Protein AF-A0A6L3F9W7-F1 (afdb_monomer_lite)

Sequence (104 aa):
MNHQDHVNLIKGRIGKPGGIWADFGSETGAFTFALAELIGPTGQIISVDKDTDKGNRWVPHPISFQTWQTIARDAGCANTTLLASRPSRFLGKIYAAMSLSQKQ

Radius of gyration: 13.48 Å; chains: 1; bounding box: 34×26×36 Å

Secondary structure (DSSP, 8-state):
--HHHHHHHHGGG--SS-EEEEEES-TT-HHHHHHHHHHGGGEEEEEEEES-S---SSSSS---HHHHHHHHHHTTEEEEEEEEEEE-SSSSEEEEEEEEE---

pLDDT: mean 92.43, std 6.67, range [51.44, 97.94]

Foldseek 3Di:
DDLVVLLVVCLVVCPAAADEEEDELCQLNSNVLSNLVRNEQRHKYKYKFAQDCPDDPVGHGTHHLVRVQVSCVVSQWADKAWPDWAQDPHGGIITIIMTGRYDD

Structure (mmCIF, N/CA/C/O backbone):
data_AF-A0A6L3F9W7-F1
#
_entry.id   AF-A0A6L3F9W7-F1
#
loop_
_atom_site.group_PDB
_atom_site.id
_atom_site.type_symbol
_atom_site.label_atom_id
_atom_site.label_alt_id
_atom_site.label_comp_id
_atom_site.label_asym_id
_atom_site.label_entity_id
_atom_site.label_seq_id
_atom_site.pdbx_PDB_ins_code
_atom_site.Cartn_x
_atom_site.Cartn_y
_atom_site.Cartn_z
_atom_site.occupancy
_atom_site.B_iso_or_equiv
_atom_site.auth_seq_id
_atom_site.auth_comp_id
_atom_site.auth_asym_id
_atom_site.auth_atom_id
_atom_site.pdbx_PDB_model_num
ATOM 1 N N . MET A 1 1 ? -14.513 4.625 -12.215 1.00 79.94 1 MET A N 1
ATOM 2 C CA . MET A 1 1 ? -14.783 4.191 -10.833 1.00 79.94 1 MET A CA 1
ATOM 3 C C . MET A 1 1 ? -14.280 5.290 -9.916 1.00 79.94 1 MET A C 1
ATOM 5 O O . MET A 1 1 ? -13.213 5.828 -10.195 1.00 79.94 1 MET A O 1
ATOM 9 N N . ASN A 1 2 ? -15.071 5.708 -8.935 1.00 94.50 2 ASN A N 1
ATOM 10 C CA . ASN A 1 2 ? -14.681 6.738 -7.971 1.00 94.50 2 ASN A CA 1
ATOM 11 C C . ASN A 1 2 ? -14.251 6.098 -6.637 1.00 94.50 2 ASN A C 1
ATOM 13 O O . ASN A 1 2 ? -14.333 4.886 -6.455 1.00 94.50 2 ASN A O 1
ATOM 17 N N . HIS A 1 3 ? -13.796 6.921 -5.694 1.00 94.69 3 HIS A N 1
ATOM 18 C CA . HIS A 1 3 ? -13.381 6.461 -4.365 1.00 94.69 3 HIS A CA 1
ATOM 19 C C . HIS A 1 3 ? -14.476 5.676 -3.620 1.00 94.69 3 HIS A C 1
ATOM 21 O O . HIS A 1 3 ? -14.215 4.615 -3.053 1.00 94.69 3 HIS A O 1
ATOM 27 N N . GLN A 1 4 ? -15.723 6.149 -3.679 1.00 96.25 4 GLN A N 1
ATOM 28 C CA . GLN A 1 4 ? -16.851 5.516 -2.996 1.00 96.25 4 GLN A CA 1
ATOM 29 C C . GLN A 1 4 ? -17.152 4.114 -3.539 1.00 96.25 4 GLN A C 1
ATOM 31 O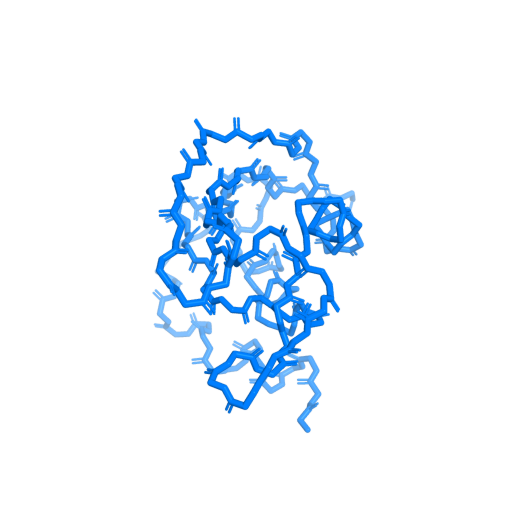 O . GLN A 1 4 ? -17.549 3.230 -2.774 1.00 96.25 4 GLN A O 1
ATOM 36 N N . ASP A 1 5 ? -16.938 3.892 -4.836 1.00 96.56 5 ASP A N 1
ATOM 37 C CA . ASP A 1 5 ? -17.049 2.571 -5.449 1.00 96.56 5 ASP A CA 1
ATOM 38 C C . ASP A 1 5 ? -16.018 1.602 -4.844 1.00 96.56 5 ASP A C 1
ATOM 40 O O . ASP A 1 5 ? -16.388 0.503 -4.430 1.00 96.56 5 ASP A O 1
ATOM 44 N N . HIS A 1 6 ? -14.749 2.016 -4.706 1.00 95.31 6 HIS A N 1
ATOM 45 C CA . HIS A 1 6 ? -13.700 1.183 -4.097 1.00 95.31 6 HIS A CA 1
ATOM 46 C C . HIS A 1 6 ? -14.027 0.829 -2.643 1.00 95.31 6 HIS A C 1
ATOM 48 O O . HIS A 1 6 ? -13.949 -0.340 -2.259 1.00 95.31 6 HIS A O 1
ATOM 54 N N . VAL A 1 7 ? -14.476 1.811 -1.854 1.00 95.81 7 VAL A N 1
ATOM 55 C CA . VAL A 1 7 ? -14.945 1.599 -0.475 1.00 95.81 7 VAL A CA 1
ATOM 56 C C . VAL A 1 7 ? -16.080 0.573 -0.441 1.00 95.81 7 VAL A C 1
ATOM 58 O O . VAL A 1 7 ? -16.050 -0.374 0.348 1.00 95.81 7 VAL A O 1
ATOM 61 N N . ASN A 1 8 ? -17.072 0.714 -1.321 1.00 96.44 8 ASN A N 1
ATOM 62 C CA . ASN A 1 8 ? -18.223 -0.185 -1.370 1.00 96.44 8 ASN A CA 1
ATOM 63 C C . ASN A 1 8 ? -17.849 -1.628 -1.725 1.00 96.44 8 ASN A C 1
ATOM 65 O O . ASN A 1 8 ? -18.483 -2.548 -1.205 1.00 96.44 8 ASN A O 1
ATOM 69 N N . LEU A 1 9 ? -16.823 -1.827 -2.554 1.00 95.56 9 LEU A N 1
ATOM 70 C CA . LEU A 1 9 ? -16.347 -3.158 -2.932 1.00 95.56 9 LEU A CA 1
ATOM 71 C C . LEU A 1 9 ? -15.712 -3.917 -1.759 1.00 95.56 9 LEU A C 1
ATOM 73 O O . LEU A 1 9 ? -15.884 -5.134 -1.667 1.00 95.56 9 LEU A O 1
ATOM 77 N N . ILE A 1 10 ? -15.009 -3.228 -0.851 1.00 94.62 10 ILE A N 1
ATOM 78 C CA . ILE A 1 10 ? -14.219 -3.894 0.203 1.00 94.62 10 ILE A CA 1
ATOM 79 C C . ILE A 1 10 ? -14.803 -3.767 1.615 1.00 94.62 10 ILE A C 1
ATOM 81 O O . ILE A 1 10 ? -14.485 -4.599 2.467 1.00 94.62 10 ILE A O 1
ATOM 85 N N . LYS A 1 11 ? -15.706 -2.809 1.880 1.00 94.31 11 LYS A N 1
ATOM 86 C CA . LYS A 1 11 ? -16.254 -2.565 3.233 1.00 94.31 11 LYS A CA 1
ATOM 87 C C . LYS A 1 11 ? -16.854 -3.804 3.897 1.00 94.31 11 LYS A C 1
ATOM 89 O O . LYS A 1 11 ? -16.676 -4.002 5.090 1.00 94.31 11 LYS A O 1
ATOM 94 N N . GLY A 1 12 ? -17.515 -4.675 3.128 1.00 92.88 12 GLY A N 1
ATOM 95 C CA . GLY A 1 12 ? -18.138 -5.897 3.652 1.00 92.88 12 GLY A CA 1
ATOM 96 C C . GLY A 1 12 ? -17.145 -6.991 4.059 1.00 92.88 12 GLY A C 1
ATOM 97 O O . GLY A 1 12 ? -17.544 -7.981 4.665 1.00 92.88 12 GLY A O 1
ATOM 98 N N . ARG A 1 13 ? -15.860 -6.847 3.711 1.00 89.88 13 ARG A N 1
ATOM 99 C CA . ARG A 1 13 ? -14.789 -7.796 4.057 1.00 89.88 13 ARG A CA 1
ATOM 100 C C . ARG A 1 13 ? -13.961 -7.341 5.258 1.00 89.88 13 ARG A C 1
ATOM 102 O O . ARG A 1 13 ? -13.260 -8.158 5.850 1.00 89.88 13 ARG A O 1
ATOM 109 N N . ILE A 1 14 ? -14.063 -6.070 5.640 1.00 90.00 14 ILE A N 1
ATOM 110 C CA . ILE A 1 14 ? -13.364 -5.505 6.794 1.00 90.00 14 ILE A CA 1
ATOM 111 C C . ILE A 1 14 ? -14.265 -5.686 8.017 1.00 90.00 14 ILE A C 1
ATOM 113 O O . ILE A 1 14 ? -15.169 -4.899 8.269 1.00 90.00 14 ILE A O 1
ATOM 117 N N . GLY A 1 15 ? -14.045 -6.774 8.762 1.00 84.19 15 GLY A N 1
ATOM 118 C CA . GLY A 1 15 ? -14.905 -7.139 9.896 1.00 84.19 15 GLY A CA 1
ATOM 119 C C . GLY A 1 15 ? -14.832 -6.173 11.085 1.00 84.19 15 GLY A C 1
ATOM 120 O O . GLY A 1 15 ? -15.805 -6.032 11.819 1.00 84.19 15 GLY A O 1
ATOM 121 N N . LYS A 1 16 ? -13.688 -5.508 11.287 1.00 87.69 16 LYS A N 1
ATOM 122 C CA . LYS A 1 16 ? -13.495 -4.448 12.288 1.00 87.69 16 LYS A CA 1
ATOM 123 C C . LYS A 1 16 ? -12.354 -3.511 11.868 1.00 87.69 16 LYS A C 1
ATOM 125 O O . LYS A 1 16 ? -11.457 -3.981 11.163 1.00 87.69 16 LYS A O 1
ATOM 130 N N . PRO A 1 17 ? -12.341 -2.243 12.324 1.00 89.88 17 PRO A N 1
ATOM 131 C CA . PRO A 1 17 ? -11.194 -1.358 12.146 1.00 89.88 17 PRO A CA 1
ATOM 132 C C . PRO A 1 17 ? -9.897 -1.961 12.710 1.00 89.88 17 PRO A C 1
ATOM 134 O O . PRO A 1 17 ? -9.909 -2.718 13.686 1.00 89.88 17 PRO A O 1
ATOM 137 N N . GLY A 1 18 ? -8.779 -1.594 12.098 1.00 93.06 18 GLY A N 1
ATOM 138 C CA . GLY A 1 18 ? -7.430 -2.043 12.404 1.00 93.06 18 GLY A CA 1
ATOM 139 C C . GLY A 1 18 ? -6.984 -3.238 11.561 1.00 93.06 18 GLY A C 1
ATOM 140 O O . GLY A 1 18 ? -7.500 -3.512 10.475 1.00 93.06 18 GLY A O 1
ATOM 141 N N . GLY A 1 19 ? -6.005 -3.969 12.093 1.00 94.00 19 GLY A N 1
ATOM 142 C CA . GLY A 1 19 ? -5.436 -5.153 11.450 1.00 94.00 19 GLY A CA 1
ATOM 143 C C . GLY A 1 19 ? -4.316 -4.834 10.461 1.00 94.00 19 GLY A C 1
ATOM 144 O O . GLY A 1 19 ? -3.928 -3.682 10.280 1.00 94.00 19 GLY A O 1
ATOM 145 N N . ILE A 1 20 ? -3.780 -5.888 9.849 1.00 95.56 20 ILE A N 1
ATOM 146 C CA . ILE A 1 20 ? -2.703 -5.813 8.860 1.00 95.56 20 ILE A CA 1
ATOM 147 C C . ILE A 1 20 ? -3.285 -6.248 7.521 1.00 95.56 20 ILE A C 1
ATOM 149 O O . ILE A 1 20 ? -3.790 -7.365 7.398 1.00 95.56 20 ILE A O 1
ATOM 153 N N . TRP A 1 21 ? -3.207 -5.364 6.536 1.00 95.81 21 TRP A N 1
ATOM 154 C CA . TRP A 1 21 ? -3.765 -5.561 5.204 1.00 95.81 21 TRP A CA 1
ATOM 155 C C . TRP A 1 21 ? -2.658 -5.483 4.170 1.00 95.81 21 TRP A C 1
ATOM 157 O O . TRP A 1 21 ? -1.734 -4.693 4.323 1.00 95.81 21 TRP A O 1
ATOM 167 N N . ALA A 1 22 ? -2.743 -6.300 3.126 1.00 94.81 22 ALA A N 1
ATOM 168 C CA . ALA A 1 22 ? -1.824 -6.230 2.002 1.00 94.81 22 ALA A CA 1
ATOM 169 C C . ALA A 1 22 ? -2.524 -5.609 0.794 1.00 94.81 22 ALA A C 1
ATOM 171 O O . ALA A 1 22 ? -3.664 -5.966 0.494 1.00 94.81 22 ALA A O 1
ATOM 172 N N . ASP A 1 23 ? -1.819 -4.716 0.109 1.00 92.62 23 ASP A N 1
ATOM 173 C CA . ASP A 1 23 ? -2.219 -4.134 -1.163 1.00 92.62 23 ASP A CA 1
ATOM 174 C C . ASP A 1 23 ? -1.185 -4.523 -2.230 1.00 92.62 23 ASP A C 1
ATOM 176 O O . ASP A 1 23 ? 0.011 -4.237 -2.109 1.00 92.62 23 ASP A O 1
ATOM 180 N N . PHE A 1 24 ? -1.640 -5.274 -3.231 1.00 90.31 24 PHE A N 1
ATOM 181 C CA . PHE A 1 24 ? -0.798 -5.839 -4.284 1.00 90.31 24 PHE A CA 1
ATOM 182 C C . PHE A 1 24 ? -1.067 -5.097 -5.585 1.00 90.31 24 PHE A C 1
ATOM 184 O O . PHE A 1 24 ? -2.198 -5.121 -6.065 1.00 90.31 24 PHE A O 1
ATOM 191 N N . GLY A 1 25 ? -0.032 -4.508 -6.188 1.00 83.44 25 GLY A N 1
ATOM 192 C CA . GLY A 1 25 ? -0.231 -3.686 -7.382 1.00 83.44 25 GLY A CA 1
ATOM 193 C C . GLY A 1 25 ? -0.980 -2.402 -7.038 1.00 83.44 25 GLY A C 1
ATOM 194 O O . GLY A 1 25 ? -2.027 -2.128 -7.615 1.00 83.44 25 GLY A O 1
ATOM 195 N N . SER A 1 26 ? -0.476 -1.648 -6.058 1.00 81.38 26 SER A N 1
ATOM 196 C CA . SER A 1 26 ? -1.171 -0.468 -5.527 1.00 81.38 26 SER A CA 1
ATOM 197 C C . SER A 1 26 ? -1.362 0.627 -6.580 1.00 81.38 26 SER A C 1
ATOM 199 O O . SER A 1 26 ? -2.253 1.455 -6.417 1.00 81.38 26 SER A O 1
ATOM 201 N N . GLU A 1 27 ? -0.566 0.633 -7.657 1.00 88.88 27 GLU A N 1
ATOM 202 C CA . GLU A 1 27 ? -0.646 1.584 -8.775 1.00 88.88 27 GLU A CA 1
ATOM 203 C C . GLU A 1 27 ? -0.835 3.038 -8.300 1.00 88.88 27 GLU A C 1
ATOM 205 O O . GLU A 1 27 ? 0.055 3.608 -7.681 1.00 88.88 27 GLU A O 1
ATOM 210 N N . THR A 1 28 ? -1.989 3.656 -8.570 1.00 88.62 28 THR A N 1
ATOM 211 C CA . THR A 1 28 ? -2.321 5.039 -8.176 1.00 88.62 28 THR A CA 1
ATOM 212 C C . THR A 1 28 ? -2.965 5.152 -6.789 1.00 88.62 28 THR A C 1
ATOM 214 O O . THR A 1 28 ? -3.359 6.239 -6.374 1.00 88.62 28 THR A O 1
ATOM 217 N N . GLY A 1 29 ? -3.080 4.043 -6.060 1.00 90.56 29 GLY A N 1
ATOM 218 C CA . GLY A 1 29 ? -3.534 3.978 -4.674 1.00 90.56 29 GLY A CA 1
ATOM 219 C C . GLY A 1 29 ? -5.032 3.748 -4.480 1.00 90.56 29 GLY A C 1
ATOM 220 O O . GLY A 1 29 ? -5.503 3.824 -3.352 1.00 90.56 29 GLY A O 1
ATOM 221 N N . ALA A 1 30 ? -5.803 3.464 -5.534 1.00 92.81 30 ALA A N 1
ATOM 222 C CA . ALA A 1 30 ? -7.271 3.367 -5.496 1.00 92.81 30 ALA A CA 1
ATOM 223 C C . ALA A 1 30 ? -7.836 2.582 -4.291 1.00 92.81 30 ALA A C 1
ATOM 225 O O . ALA A 1 30 ? -8.694 3.088 -3.563 1.00 92.81 30 ALA A O 1
ATOM 226 N N . PHE A 1 31 ? -7.332 1.366 -4.057 1.00 94.38 31 PHE A N 1
ATOM 227 C CA . PHE A 1 31 ? -7.722 0.551 -2.904 1.00 94.38 31 PHE A CA 1
ATOM 228 C C . PHE A 1 31 ? -6.919 0.868 -1.643 1.00 94.38 31 PHE A C 1
ATOM 230 O O . PHE A 1 31 ? -7.428 0.640 -0.548 1.00 94.38 31 PHE A O 1
ATOM 237 N N . THR A 1 32 ? -5.734 1.468 -1.762 1.00 95.38 32 THR A N 1
ATOM 238 C CA . THR A 1 32 ? -4.984 2.009 -0.623 1.00 95.38 32 THR A CA 1
ATOM 239 C C . THR A 1 32 ? -5.795 3.078 0.118 1.00 95.38 32 THR A C 1
ATOM 241 O O . THR A 1 32 ? -5.936 2.995 1.337 1.00 95.38 32 THR A O 1
ATOM 244 N N . PHE A 1 33 ? -6.390 4.038 -0.602 1.00 95.50 33 PHE A N 1
ATOM 245 C CA . PHE A 1 33 ? -7.237 5.087 -0.014 1.00 95.50 33 PHE A CA 1
ATOM 246 C C . PHE A 1 33 ? -8.474 4.498 0.670 1.00 95.50 33 PHE A C 1
ATOM 248 O O . PHE A 1 33 ? -8.800 4.858 1.802 1.00 95.50 33 PHE A O 1
ATOM 255 N N . ALA A 1 34 ? -9.156 3.561 0.004 1.00 95.38 34 ALA A N 1
ATOM 256 C CA . ALA A 1 34 ? -10.329 2.898 0.566 1.00 95.38 34 ALA A CA 1
ATOM 257 C C . ALA A 1 34 ? -9.980 2.076 1.820 1.00 95.38 34 ALA A C 1
ATOM 259 O O . ALA A 1 34 ? -10.717 2.111 2.806 1.00 95.38 34 ALA A O 1
ATOM 260 N N . LEU A 1 35 ? -8.847 1.364 1.805 1.00 95.12 35 LEU A N 1
ATOM 261 C CA . LEU A 1 35 ? -8.350 0.623 2.963 1.00 95.12 35 LEU A CA 1
ATOM 262 C C . LEU A 1 35 ? -8.058 1.567 4.126 1.00 95.12 35 LEU A C 1
ATOM 264 O O . LEU A 1 35 ? -8.601 1.347 5.204 1.00 95.12 35 LEU A O 1
ATOM 268 N N . ALA A 1 36 ? -7.270 2.623 3.912 1.00 94.75 36 ALA A N 1
ATOM 269 C CA . ALA A 1 36 ? -6.922 3.589 4.956 1.00 94.75 36 ALA A CA 1
ATOM 270 C C . ALA A 1 36 ? -8.170 4.211 5.613 1.00 94.75 36 ALA A C 1
ATOM 272 O O . ALA A 1 36 ? -8.245 4.320 6.841 1.00 94.75 36 ALA A O 1
ATOM 273 N N . GLU A 1 37 ? -9.200 4.533 4.819 1.00 93.81 37 GLU A N 1
ATOM 274 C CA . GLU A 1 37 ? -10.469 5.048 5.341 1.00 93.81 37 GLU A CA 1
ATOM 275 C C . GLU A 1 37 ? -11.172 4.055 6.277 1.00 93.81 37 GLU A C 1
ATOM 277 O O . GLU A 1 37 ? -11.656 4.457 7.343 1.00 93.81 37 GLU A O 1
ATOM 282 N N . LEU A 1 38 ? -11.234 2.783 5.871 1.00 94.88 38 LEU A N 1
ATOM 283 C CA . LEU A 1 38 ? -12.030 1.744 6.525 1.00 94.88 38 LEU A CA 1
ATOM 284 C C . LEU A 1 38 ? -11.327 1.103 7.727 1.00 94.88 38 LEU A C 1
ATOM 286 O O . LEU A 1 38 ? -11.989 0.729 8.697 1.00 94.88 38 LEU A O 1
ATOM 290 N N . ILE A 1 39 ? -10.000 0.967 7.684 1.00 94.81 39 ILE A N 1
ATOM 291 C CA . ILE A 1 39 ? -9.231 0.319 8.757 1.00 94.81 39 ILE A CA 1
ATOM 292 C C . ILE A 1 39 ? -8.889 1.294 9.891 1.00 94.81 39 ILE A C 1
ATOM 294 O O . ILE A 1 39 ? -8.595 0.854 10.998 1.00 94.81 39 ILE A O 1
ATOM 298 N N . GLY A 1 40 ? -8.966 2.609 9.671 1.00 89.38 40 GLY A N 1
ATOM 299 C CA . GLY A 1 40 ? -8.746 3.603 10.725 1.00 89.38 40 GLY A CA 1
ATOM 300 C C . GLY A 1 40 ? -7.305 3.639 11.273 1.00 89.38 40 GLY A C 1
ATOM 301 O O . GLY A 1 40 ? -6.410 3.004 10.713 1.00 89.38 40 GLY A O 1
ATOM 302 N N . PRO A 1 41 ? -7.050 4.389 12.364 1.00 89.38 41 PRO A N 1
ATOM 303 C CA . PRO A 1 41 ? -5.700 4.783 12.798 1.00 89.38 41 PRO A CA 1
ATOM 304 C C . PRO A 1 41 ? -4.867 3.664 13.448 1.00 89.38 41 PRO A C 1
ATOM 306 O O . PRO A 1 41 ? -3.719 3.871 13.829 1.00 89.38 41 PRO A O 1
ATOM 309 N N . THR A 1 42 ? -5.453 2.484 13.644 1.00 88.25 42 THR A N 1
ATOM 310 C CA . THR A 1 42 ? -4.769 1.310 14.210 1.00 88.25 42 THR A CA 1
ATOM 311 C C . THR A 1 42 ? -4.424 0.269 13.145 1.00 88.25 42 THR A C 1
ATOM 313 O O . THR A 1 42 ? -3.898 -0.796 13.472 1.00 88.25 42 THR A O 1
ATOM 316 N N . GLY A 1 43 ? -4.746 0.546 11.878 1.00 94.88 43 GLY A N 1
ATOM 317 C CA . GLY A 1 43 ? -4.477 -0.349 10.761 1.00 94.88 43 GLY A CA 1
ATOM 318 C C . GLY A 1 43 ? -3.066 -0.205 10.201 1.00 94.88 43 GLY A C 1
ATOM 319 O O . GLY A 1 43 ? -2.425 0.837 10.319 1.00 94.88 43 GLY A O 1
ATOM 320 N N . GLN A 1 44 ? -2.589 -1.263 9.558 1.00 96.56 44 GLN A N 1
ATOM 321 C CA . GLN A 1 44 ? -1.331 -1.281 8.818 1.00 96.56 44 GLN A CA 1
ATOM 322 C C . GLN A 1 44 ? -1.604 -1.730 7.388 1.00 96.56 44 GLN A C 1
ATOM 324 O O . GLN A 1 44 ? -2.366 -2.677 7.175 1.00 96.56 44 GLN A O 1
ATOM 329 N N . ILE A 1 45 ? -0.955 -1.079 6.428 1.00 97.06 45 ILE A N 1
ATOM 330 C CA . ILE A 1 45 ? -1.012 -1.452 5.016 1.00 97.06 45 ILE A CA 1
ATOM 331 C C . ILE A 1 45 ? 0.382 -1.890 4.578 1.00 97.06 45 ILE A C 1
ATOM 333 O O . ILE A 1 45 ? 1.351 -1.149 4.733 1.00 97.06 45 ILE A O 1
ATOM 337 N N . ILE A 1 46 ? 0.475 -3.103 4.041 1.00 97.38 46 ILE A N 1
ATOM 338 C CA . ILE A 1 46 ? 1.671 -3.664 3.427 1.00 97.38 46 ILE A CA 1
ATOM 339 C C . ILE A 1 46 ? 1.513 -3.566 1.913 1.00 97.38 46 ILE A C 1
ATOM 341 O O . ILE A 1 46 ? 0.694 -4.274 1.336 1.00 97.38 46 ILE A O 1
ATOM 345 N N . SER A 1 47 ? 2.319 -2.734 1.265 1.00 96.94 47 SER A N 1
ATOM 346 C CA . SER A 1 47 ? 2.427 -2.723 -0.193 1.00 96.94 47 SER A CA 1
ATOM 347 C C . SER A 1 47 ? 3.481 -3.721 -0.647 1.00 96.94 47 SER A C 1
ATOM 349 O O . SER A 1 47 ? 4.580 -3.774 -0.080 1.00 96.94 47 SER A O 1
ATOM 351 N N . VAL A 1 48 ? 3.147 -4.507 -1.669 1.00 95.19 48 VAL A N 1
ATOM 352 C CA . VAL A 1 48 ? 4.084 -5.408 -2.348 1.00 95.19 48 VAL A CA 1
ATOM 353 C C . VAL A 1 48 ? 4.047 -5.125 -3.845 1.00 95.19 48 VAL A C 1
ATOM 355 O O . VAL A 1 48 ? 3.072 -5.464 -4.517 1.00 95.19 48 VAL A O 1
ATOM 358 N N . ASP A 1 49 ? 5.126 -4.546 -4.373 1.00 94.62 49 ASP A N 1
ATOM 359 C CA . ASP A 1 49 ? 5.222 -4.154 -5.784 1.00 94.62 49 ASP A CA 1
ATOM 360 C C . ASP A 1 49 ? 6.648 -4.309 -6.345 1.00 94.62 49 ASP A C 1
ATOM 362 O O . ASP A 1 49 ? 7.598 -4.662 -5.634 1.00 94.62 49 ASP A O 1
ATOM 366 N N . LYS A 1 50 ? 6.816 -4.100 -7.654 1.00 94.12 50 LYS A N 1
ATOM 367 C CA . LYS A 1 50 ? 8.125 -3.992 -8.303 1.00 94.12 50 LYS A CA 1
ATOM 368 C C . LYS A 1 50 ? 8.726 -2.641 -7.976 1.00 94.12 50 LYS A C 1
ATOM 370 O O . LYS A 1 50 ? 8.135 -1.630 -8.290 1.00 94.12 50 LYS A O 1
ATOM 375 N N . ASP A 1 51 ? 9.953 -2.614 -7.479 1.00 94.62 51 ASP A N 1
ATOM 376 C CA . ASP A 1 51 ? 10.632 -1.371 -7.120 1.00 94.62 51 ASP A CA 1
ATOM 377 C C . ASP A 1 51 ? 11.198 -0.649 -8.360 1.00 94.62 51 ASP A C 1
ATOM 379 O O . ASP A 1 51 ? 12.409 -0.624 -8.616 1.00 94.62 51 ASP A O 1
ATOM 383 N N . THR A 1 52 ? 10.293 -0.151 -9.197 1.00 93.94 52 THR A N 1
ATOM 384 C CA . THR A 1 52 ? 10.561 0.675 -10.371 1.00 93.94 52 THR A CA 1
ATOM 385 C C . THR A 1 52 ? 9.278 1.376 -10.797 1.00 93.94 52 THR A C 1
ATOM 387 O O . THR A 1 52 ? 8.205 0.811 -10.664 1.00 93.94 52 THR A O 1
ATOM 390 N N . ASP A 1 53 ? 9.393 2.563 -11.386 1.00 94.12 53 ASP A N 1
ATOM 391 C CA . ASP A 1 53 ? 8.259 3.272 -12.001 1.00 94.12 53 ASP A CA 1
ATOM 392 C C . ASP A 1 53 ? 8.196 3.056 -13.525 1.00 94.12 53 ASP A C 1
ATOM 394 O O . ASP A 1 53 ? 7.417 3.687 -14.239 1.00 94.12 53 ASP A O 1
ATOM 398 N N . LYS A 1 54 ? 9.050 2.171 -14.061 1.00 93.81 54 LYS A N 1
ATOM 399 C CA . LYS A 1 54 ? 9.096 1.842 -15.488 1.00 93.81 54 LYS A CA 1
ATOM 400 C C . LYS A 1 54 ? 8.502 0.461 -15.739 1.00 93.81 54 LYS A C 1
ATOM 402 O O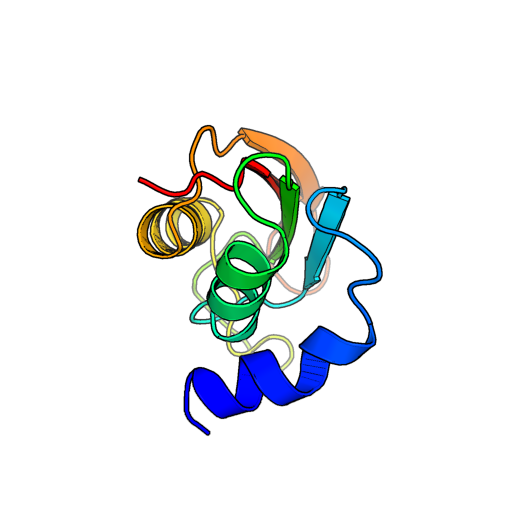 . LYS A 1 54 ? 9.147 -0.558 -15.489 1.00 93.81 54 LYS A O 1
ATOM 407 N N . GLY A 1 55 ? 7.301 0.440 -16.306 1.00 91.75 55 GLY A N 1
ATOM 408 C CA . GLY A 1 55 ? 6.619 -0.786 -16.701 1.00 91.75 55 GLY A CA 1
ATOM 409 C C . GLY A 1 55 ? 7.220 -1.502 -17.910 1.00 91.75 55 GLY A C 1
ATOM 410 O O . GLY A 1 55 ? 8.034 -0.971 -18.671 1.00 91.75 55 GLY A O 1
ATOM 411 N N . ASN A 1 56 ? 6.769 -2.736 -18.103 1.00 89.69 56 ASN A N 1
ATOM 412 C CA . ASN A 1 56 ? 6.942 -3.512 -19.326 1.00 89.69 56 ASN A CA 1
ATOM 413 C C . ASN A 1 56 ? 5.610 -4.184 -19.708 1.00 89.69 56 ASN A C 1
ATOM 415 O O . ASN A 1 56 ? 4.609 -4.036 -19.015 1.00 89.69 56 ASN A O 1
ATOM 419 N N . ARG A 1 57 ? 5.585 -4.957 -20.800 1.00 91.69 57 ARG A N 1
ATOM 420 C CA . ARG A 1 57 ? 4.365 -5.641 -21.273 1.00 91.69 57 ARG A CA 1
ATOM 421 C C . ARG A 1 57 ? 3.695 -6.542 -20.217 1.00 91.69 57 ARG A C 1
ATOM 423 O O . ARG A 1 57 ? 2.496 -6.772 -20.304 1.00 91.69 57 ARG A O 1
ATOM 430 N N . TRP A 1 58 ? 4.458 -7.084 -19.271 1.00 86.00 58 TRP A N 1
ATOM 431 C CA . TRP A 1 58 ? 3.979 -8.040 -18.266 1.00 86.00 58 TRP A CA 1
ATOM 432 C C . TRP A 1 58 ? 3.618 -7.381 -16.936 1.00 86.00 58 TRP A C 1
ATOM 434 O O . TRP A 1 58 ? 2.811 -7.922 -16.189 1.00 86.00 58 TRP A O 1
ATOM 444 N N . VAL A 1 59 ? 4.225 -6.232 -16.640 1.00 88.62 59 VAL A N 1
ATOM 445 C CA . VAL A 1 59 ? 3.954 -5.413 -15.458 1.00 88.62 59 VAL A CA 1
ATOM 446 C C . VAL A 1 59 ? 3.890 -3.959 -15.928 1.00 88.62 59 VAL A C 1
ATOM 448 O O . VAL A 1 59 ? 4.930 -3.300 -15.984 1.00 88.62 59 VAL A O 1
ATOM 451 N N . PRO A 1 60 ? 2.717 -3.476 -16.368 1.00 90.06 60 PRO A N 1
ATOM 452 C CA . PRO A 1 60 ? 2.600 -2.182 -17.039 1.00 90.06 60 PRO A CA 1
ATOM 453 C C . PRO A 1 60 ? 2.703 -0.989 -16.084 1.00 90.06 60 PRO A C 1
ATOM 455 O O . PRO A 1 60 ? 3.235 0.048 -16.478 1.00 90.06 60 PRO A O 1
ATOM 458 N N . HIS A 1 61 ? 2.250 -1.145 -14.837 1.00 92.25 61 HIS A N 1
ATOM 459 C CA . HIS A 1 61 ? 2.143 -0.056 -13.860 1.00 92.25 61 HIS A CA 1
ATOM 460 C C . HIS A 1 61 ? 2.823 -0.399 -12.523 1.00 92.25 61 HIS A C 1
ATOM 462 O O . HIS A 1 61 ? 2.171 -0.390 -11.484 1.00 92.25 61 HIS A O 1
ATOM 468 N N . PRO A 1 62 ? 4.122 -0.750 -12.530 1.00 93.81 62 PRO A N 1
ATOM 469 C CA . PRO A 1 62 ? 4.861 -0.925 -11.289 1.00 93.81 62 PRO A CA 1
ATOM 470 C C . PRO A 1 62 ? 5.049 0.429 -10.598 1.00 93.81 62 PRO A C 1
ATOM 472 O O . PRO A 1 62 ? 5.097 1.466 -11.268 1.00 93.81 62 PRO A O 1
ATOM 475 N N . ILE A 1 63 ? 5.217 0.406 -9.281 1.00 95.12 63 ILE A N 1
ATOM 476 C CA . ILE A 1 63 ? 5.557 1.602 -8.508 1.00 95.12 63 ILE A CA 1
ATOM 477 C C . ILE A 1 63 ? 6.804 1.367 -7.670 1.00 95.12 63 ILE A C 1
ATOM 479 O O . ILE A 1 63 ? 6.927 0.353 -6.993 1.00 95.12 63 ILE A O 1
ATOM 483 N N . SER A 1 64 ? 7.739 2.312 -7.664 1.00 95.56 64 SER A N 1
ATOM 484 C CA . SER A 1 64 ? 8.894 2.236 -6.769 1.00 95.56 64 SER A CA 1
ATOM 485 C C . SER A 1 64 ? 8.494 2.384 -5.300 1.00 95.56 64 SER A C 1
ATOM 487 O O . SER A 1 64 ? 7.430 2.913 -4.966 1.00 95.56 64 SER A O 1
ATOM 489 N N . PHE A 1 65 ? 9.390 1.993 -4.391 1.00 96.62 65 PHE A N 1
ATOM 490 C CA . PHE A 1 65 ? 9.191 2.255 -2.963 1.00 96.62 65 PHE A CA 1
ATOM 491 C C . PHE A 1 65 ? 8.989 3.756 -2.673 1.00 96.62 65 PHE A C 1
ATOM 493 O O . PHE A 1 65 ? 8.197 4.120 -1.806 1.00 96.62 65 PHE A O 1
ATOM 500 N N . GLN A 1 66 ? 9.659 4.638 -3.420 1.00 96.88 66 GLN A N 1
ATOM 501 C CA . GLN A 1 66 ? 9.512 6.087 -3.274 1.00 96.88 66 GLN A CA 1
ATOM 502 C C . GLN A 1 66 ? 8.124 6.573 -3.723 1.00 96.88 66 GLN A C 1
ATOM 504 O O . GLN A 1 66 ? 7.510 7.418 -3.063 1.00 96.88 66 GLN A O 1
ATOM 509 N N . THR A 1 67 ? 7.598 6.010 -4.810 1.00 97.00 67 THR A N 1
ATOM 510 C CA . THR A 1 67 ? 6.222 6.264 -5.251 1.00 97.00 67 THR A CA 1
ATOM 511 C C . THR A 1 67 ? 5.219 5.763 -4.212 1.00 97.00 67 THR A C 1
ATOM 513 O O . THR A 1 67 ? 4.311 6.505 -3.836 1.00 97.00 67 THR A O 1
ATOM 516 N N . TRP A 1 68 ? 5.440 4.578 -3.635 1.00 97.56 68 TRP A N 1
ATOM 517 C CA . TRP A 1 68 ? 4.626 4.083 -2.522 1.00 97.56 68 TRP A CA 1
ATOM 518 C C . TRP A 1 68 ? 4.643 5.008 -1.304 1.00 97.56 68 TRP A C 1
ATOM 520 O O . TRP A 1 68 ? 3.592 5.271 -0.730 1.00 97.56 68 TRP A O 1
ATOM 530 N N . GLN A 1 69 ? 5.799 5.553 -0.914 1.00 97.25 69 GLN A N 1
ATOM 531 C CA . GLN A 1 69 ? 5.863 6.520 0.190 1.00 97.25 69 GLN A CA 1
ATOM 532 C C . GLN A 1 69 ? 4.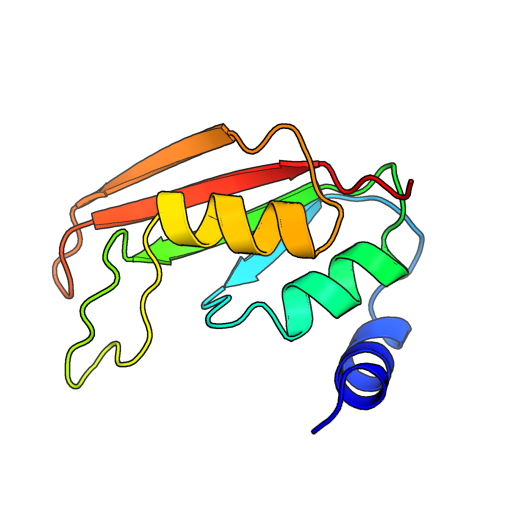960 7.736 -0.053 1.00 97.25 69 GLN A C 1
ATOM 534 O O . GLN A 1 69 ? 4.348 8.236 0.891 1.00 97.25 69 GLN A O 1
ATOM 539 N N . THR A 1 70 ? 4.861 8.183 -1.306 1.00 97.19 70 THR A N 1
ATOM 540 C CA . THR A 1 70 ? 3.990 9.294 -1.706 1.00 97.19 70 THR A CA 1
ATOM 541 C C . THR A 1 70 ? 2.521 8.895 -1.610 1.00 97.19 70 THR A C 1
ATOM 543 O O . THR A 1 70 ? 1.764 9.561 -0.913 1.00 97.19 70 THR A O 1
ATOM 546 N N . ILE A 1 71 ? 2.141 7.761 -2.204 1.00 96.44 71 ILE A N 1
ATOM 547 C CA . ILE A 1 71 ? 0.760 7.248 -2.172 1.00 96.44 71 ILE A CA 1
ATOM 548 C C . ILE A 1 71 ? 0.294 6.997 -0.738 1.00 96.44 71 ILE A C 1
ATOM 550 O O . ILE A 1 71 ? -0.790 7.425 -0.354 1.00 96.44 71 ILE A O 1
ATOM 554 N N . ALA A 1 72 ? 1.120 6.331 0.071 1.00 96.06 72 ALA A N 1
ATOM 555 C CA . ALA A 1 72 ? 0.810 6.039 1.462 1.00 96.06 72 ALA A CA 1
ATOM 556 C C . ALA A 1 72 ? 0.566 7.332 2.248 1.00 96.06 72 ALA A C 1
ATOM 558 O O . ALA A 1 72 ? -0.430 7.426 2.960 1.00 96.06 72 ALA A O 1
ATOM 559 N N . ARG A 1 73 ? 1.428 8.344 2.080 1.00 96.00 73 ARG A N 1
ATOM 560 C CA . ARG A 1 73 ? 1.248 9.654 2.716 1.00 96.00 73 ARG A CA 1
ATOM 561 C C . ARG A 1 73 ? -0.048 10.322 2.271 1.00 96.00 73 ARG A C 1
ATOM 563 O O . ARG A 1 73 ? -0.789 10.822 3.114 1.00 96.00 73 ARG A O 1
ATOM 570 N N . ASP A 1 74 ? -0.320 10.325 0.972 1.00 95.88 74 ASP A N 1
ATOM 571 C CA . ASP A 1 74 ? -1.505 10.971 0.414 1.00 95.88 74 ASP A CA 1
ATOM 572 C C . ASP A 1 74 ? -2.790 10.253 0.876 1.00 95.88 74 ASP A C 1
ATOM 574 O O . ASP A 1 74 ? -3.814 10.898 1.098 1.00 95.88 74 ASP A O 1
ATOM 578 N N . ALA A 1 75 ? -2.718 8.943 1.140 1.00 94.50 75 ALA A N 1
ATOM 579 C CA . ALA A 1 75 ? -3.775 8.145 1.765 1.00 94.50 75 ALA A CA 1
ATOM 580 C C . ALA A 1 75 ? -3.900 8.334 3.293 1.00 94.50 75 ALA A C 1
ATOM 582 O O . ALA A 1 75 ? -4.685 7.635 3.933 1.00 94.50 75 ALA A O 1
ATOM 583 N N . GLY A 1 76 ? -3.136 9.251 3.895 1.00 94.88 76 GLY A N 1
ATOM 584 C CA . GLY A 1 76 ? -3.134 9.513 5.338 1.00 94.88 76 GLY A CA 1
ATOM 585 C C . GLY A 1 76 ? -2.234 8.578 6.151 1.00 94.88 76 GLY A C 1
ATOM 586 O O . GLY A 1 76 ? -2.160 8.687 7.370 1.00 94.88 76 GLY A O 1
ATOM 587 N N . CYS A 1 77 ? -1.504 7.664 5.516 1.00 95.19 77 CYS A N 1
ATOM 588 C CA . CYS A 1 77 ? -0.593 6.779 6.230 1.00 95.19 77 CYS A CA 1
ATOM 589 C C . CYS A 1 77 ? 0.728 7.479 6.592 1.00 95.19 77 CYS A C 1
ATOM 591 O O . CYS A 1 77 ? 1.194 8.402 5.924 1.00 95.19 77 CYS A O 1
ATOM 593 N N . ALA A 1 78 ? 1.378 6.981 7.639 1.00 94.06 78 ALA A N 1
ATOM 594 C CA . ALA A 1 78 ? 2.666 7.455 8.129 1.00 94.06 78 ALA A CA 1
ATOM 595 C C . ALA A 1 78 ? 3.631 6.286 8.386 1.00 94.06 78 ALA A C 1
ATOM 597 O O . ALA A 1 78 ? 3.276 5.113 8.258 1.00 94.06 78 ALA A O 1
ATOM 598 N N . ASN A 1 79 ? 4.868 6.608 8.775 1.00 94.94 79 ASN A N 1
ATOM 599 C CA . ASN A 1 79 ? 5.896 5.641 9.187 1.00 94.94 79 ASN A CA 1
ATOM 600 C C . ASN A 1 79 ? 6.180 4.536 8.154 1.00 94.94 79 ASN A C 1
ATOM 602 O O . ASN A 1 79 ? 6.450 3.386 8.506 1.00 94.94 79 ASN A O 1
ATOM 606 N N . THR A 1 80 ? 6.142 4.894 6.869 1.00 97.00 80 THR A N 1
ATOM 607 C CA . THR A 1 80 ? 6.411 3.965 5.770 1.00 97.00 80 THR A CA 1
ATOM 608 C C . THR A 1 80 ? 7.826 3.398 5.859 1.00 97.00 80 THR A C 1
ATOM 610 O O . THR A 1 80 ? 8.809 4.121 5.695 1.00 97.00 80 THR A O 1
ATOM 613 N N . THR A 1 81 ? 7.919 2.090 6.083 1.00 97.69 81 THR A N 1
ATOM 614 C CA . THR A 1 81 ? 9.170 1.358 6.297 1.00 97.69 81 THR A CA 1
ATOM 615 C C . THR A 1 81 ? 9.313 0.241 5.272 1.00 97.69 81 THR A C 1
ATOM 617 O O . THR A 1 81 ? 8.404 -0.570 5.091 1.00 97.69 81 THR A O 1
ATOM 620 N N . LEU A 1 82 ? 10.473 0.163 4.620 1.00 97.94 82 LEU A N 1
ATOM 621 C CA . LEU A 1 82 ? 10.823 -0.967 3.765 1.00 97.94 82 LEU A CA 1
ATOM 622 C C . LEU A 1 82 ? 11.073 -2.208 4.638 1.00 97.94 82 LEU A C 1
ATOM 624 O O . LEU A 1 82 ? 11.981 -2.208 5.464 1.00 97.94 82 LEU A O 1
ATOM 628 N N . LEU A 1 83 ? 10.286 -3.266 4.446 1.00 97.75 83 LEU A N 1
ATOM 629 C CA . LEU A 1 83 ? 10.412 -4.516 5.200 1.00 97.75 83 LEU A CA 1
ATOM 630 C C . LEU A 1 83 ? 11.418 -5.471 4.557 1.00 97.75 83 LEU A C 1
ATOM 632 O O . LEU A 1 83 ? 12.220 -6.103 5.241 1.00 97.75 83 LEU A O 1
ATOM 636 N N . ALA A 1 84 ? 11.351 -5.612 3.234 1.00 96.62 84 ALA A N 1
ATOM 637 C CA . ALA A 1 84 ? 12.210 -6.517 2.483 1.00 96.62 84 ALA A CA 1
ATOM 638 C C . ALA A 1 84 ? 12.276 -6.123 1.006 1.00 96.62 84 ALA A C 1
ATOM 640 O O . ALA A 1 84 ? 11.376 -5.476 0.473 1.00 96.62 84 ALA A O 1
ATOM 641 N N . SER A 1 85 ? 13.318 -6.593 0.321 1.00 96.31 85 SER A N 1
ATOM 642 C CA . SER A 1 85 ? 13.372 -6.605 -1.140 1.00 96.31 85 SER A CA 1
ATOM 643 C C . SER A 1 85 ? 13.979 -7.908 -1.655 1.00 96.31 85 SER A C 1
ATOM 645 O O . SER A 1 85 ? 14.776 -8.560 -0.972 1.00 96.31 85 SER A O 1
ATOM 647 N N . ARG A 1 86 ? 13.566 -8.329 -2.853 1.00 95.62 86 ARG A N 1
ATOM 648 C CA . ARG A 1 86 ? 14.053 -9.541 -3.521 1.00 95.62 86 ARG A CA 1
ATOM 649 C C . ARG A 1 86 ? 14.280 -9.288 -5.009 1.00 95.62 86 ARG A C 1
ATOM 651 O O . ARG A 1 86 ? 13.411 -8.693 -5.643 1.00 95.62 86 ARG A O 1
ATOM 658 N N . PRO A 1 87 ? 15.391 -9.766 -5.599 1.00 94.06 87 PRO A N 1
ATOM 659 C CA . PRO A 1 87 ? 15.570 -9.734 -7.048 1.00 94.06 87 PRO A CA 1
ATOM 660 C C . PRO A 1 87 ? 14.398 -10.411 -7.770 1.00 94.06 87 PRO A C 1
ATOM 662 O O . PRO A 1 87 ? 13.884 -11.435 -7.316 1.00 94.06 87 PRO A O 1
ATOM 665 N N . SER A 1 88 ? 13.974 -9.855 -8.902 1.00 85.00 88 SER A N 1
ATOM 666 C CA . SER A 1 88 ? 12.873 -10.380 -9.704 1.00 85.00 88 SER A CA 1
ATOM 667 C C . SER A 1 88 ? 13.328 -10.700 -11.119 1.00 85.00 88 SER A C 1
ATOM 669 O O . SER A 1 88 ? 13.951 -9.884 -11.787 1.00 85.00 88 SER A O 1
ATOM 671 N N . ARG A 1 89 ? 12.931 -11.873 -11.619 1.00 81.00 89 ARG A N 1
ATOM 672 C CA . ARG A 1 89 ? 13.215 -12.305 -12.998 1.00 81.00 89 ARG A CA 1
ATOM 673 C C . ARG A 1 89 ? 12.449 -11.506 -14.056 1.00 81.00 89 ARG A C 1
ATOM 675 O O . ARG A 1 89 ? 12.850 -11.503 -15.211 1.00 81.00 89 ARG A O 1
ATOM 682 N N . PHE A 1 90 ? 11.343 -10.869 -13.669 1.00 74.94 90 PHE A N 1
ATOM 683 C CA . PHE A 1 90 ? 10.446 -10.173 -14.595 1.00 74.94 90 PHE A CA 1
ATOM 684 C C . PHE A 1 90 ? 10.695 -8.668 -14.666 1.00 74.94 90 PHE A C 1
ATOM 686 O O . PHE A 1 90 ? 10.474 -8.074 -15.718 1.00 74.94 90 PHE A O 1
ATOM 693 N N . LEU A 1 91 ? 11.110 -8.049 -13.555 1.00 81.38 91 LEU A N 1
ATOM 694 C CA . LEU A 1 91 ? 11.358 -6.611 -13.496 1.00 81.38 91 LEU A CA 1
ATOM 695 C C . LEU A 1 91 ? 12.133 -6.238 -12.224 1.00 81.38 91 LEU A C 1
ATOM 697 O O . LEU A 1 91 ? 11.555 -6.220 -11.140 1.00 81.38 91 LEU A O 1
ATOM 701 N N . GLY A 1 92 ? 13.436 -5.971 -12.356 1.00 85.94 92 GLY A N 1
ATOM 702 C CA . GLY A 1 92 ? 14.284 -5.434 -11.285 1.00 85.94 92 GLY A CA 1
ATOM 703 C C . GLY A 1 92 ? 14.206 -6.219 -9.971 1.00 85.94 92 GLY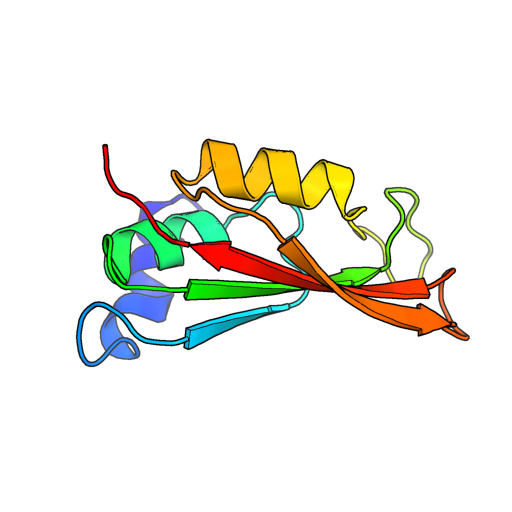 A C 1
ATOM 704 O O . GLY A 1 92 ? 14.724 -7.330 -9.860 1.00 85.94 92 GLY A O 1
ATOM 705 N N . LYS A 1 93 ? 13.557 -5.630 -8.965 1.00 93.06 93 LYS A N 1
ATOM 706 C CA . LYS A 1 93 ? 13.348 -6.196 -7.626 1.00 93.06 93 LYS A CA 1
ATOM 707 C C . LYS A 1 93 ? 11.877 -6.042 -7.222 1.00 93.06 93 LYS A C 1
ATOM 709 O O . LYS A 1 93 ? 11.215 -5.115 -7.668 1.00 93.06 93 LYS A O 1
ATOM 714 N N . ILE A 1 94 ? 11.366 -6.953 -6.402 1.00 94.38 94 ILE A N 1
ATOM 715 C CA . ILE A 1 94 ? 10.092 -6.804 -5.685 1.00 94.38 94 ILE A CA 1
ATOM 716 C C . ILE A 1 94 ? 10.419 -6.278 -4.290 1.00 94.38 94 ILE A C 1
ATOM 718 O O . ILE A 1 94 ? 11.367 -6.776 -3.675 1.00 94.38 94 ILE A O 1
ATOM 722 N N . TYR A 1 95 ? 9.654 -5.317 -3.786 1.00 96.06 95 TYR A N 1
ATOM 723 C CA . TYR A 1 95 ? 9.735 -4.873 -2.399 1.00 96.06 95 TYR A CA 1
ATOM 724 C C . TYR A 1 95 ? 8.477 -5.260 -1.617 1.00 96.06 95 TYR A C 1
ATOM 726 O O . TYR A 1 95 ? 7.431 -5.540 -2.196 1.00 96.06 95 TYR A O 1
ATOM 734 N N . ALA A 1 96 ? 8.602 -5.270 -0.294 1.00 97.25 96 ALA A N 1
ATOM 735 C CA . ALA A 1 96 ? 7.483 -5.206 0.634 1.00 97.25 96 ALA A CA 1
ATOM 736 C C . ALA A 1 96 ? 7.728 -4.033 1.587 1.00 97.25 96 ALA A C 1
ATOM 738 O O . ALA A 1 96 ? 8.821 -3.923 2.150 1.00 97.25 96 ALA A O 1
ATOM 739 N N . ALA A 1 97 ? 6.745 -3.158 1.759 1.00 97.81 97 ALA A N 1
ATOM 740 C CA . ALA A 1 97 ? 6.826 -2.012 2.657 1.00 97.81 97 ALA A CA 1
ATOM 741 C C . ALA A 1 97 ? 5.560 -1.900 3.495 1.00 97.81 97 ALA A C 1
ATOM 743 O O . ALA A 1 97 ? 4.477 -2.169 2.994 1.00 97.81 97 ALA A O 1
ATOM 744 N N . MET A 1 98 ? 5.699 -1.485 4.750 1.00 97.81 98 MET A N 1
ATOM 745 C CA . MET A 1 98 ? 4.588 -1.298 5.678 1.00 97.81 98 MET A CA 1
ATOM 746 C C . MET A 1 98 ? 4.420 0.177 6.011 1.00 97.81 98 MET A C 1
ATOM 748 O O . MET A 1 98 ? 5.404 0.864 6.274 1.00 97.81 98 MET A O 1
ATOM 752 N N . SER A 1 99 ? 3.175 0.634 6.011 1.00 97.50 99 SER A N 1
ATOM 753 C CA . SER A 1 99 ? 2.763 1.979 6.397 1.00 97.50 99 SER A CA 1
ATOM 754 C C . SER A 1 99 ? 1.664 1.881 7.451 1.00 97.50 99 SER A C 1
ATOM 756 O O . SER A 1 99 ? 0.765 1.041 7.355 1.00 97.50 99 SER A O 1
ATOM 758 N N . LEU A 1 100 ? 1.729 2.735 8.468 1.00 96.25 100 LEU A N 1
ATOM 759 C CA . LEU A 1 100 ? 0.704 2.822 9.503 1.00 96.25 100 LEU A CA 1
ATOM 760 C C . LEU A 1 100 ? -0.415 3.726 9.008 1.00 96.25 100 LEU A C 1
ATOM 762 O O . LEU A 1 100 ? -0.158 4.879 8.672 1.00 96.25 100 LEU A O 1
ATOM 766 N N . SER A 1 101 ? -1.645 3.228 8.991 1.00 93.00 101 SER A N 1
ATOM 767 C CA . SER A 1 101 ? -2.813 4.060 8.729 1.00 93.00 101 SER A CA 1
ATOM 768 C C . SER A 1 101 ? -2.959 5.058 9.871 1.00 93.00 101 SER A C 1
ATOM 770 O O . SER A 1 101 ? -3.015 4.663 11.034 1.00 93.00 101 SER A O 1
ATOM 772 N N . GLN A 1 102 ? -2.990 6.348 9.554 1.00 83.06 102 GLN A N 1
ATOM 773 C CA . GLN A 1 102 ? -3.295 7.405 10.505 1.00 83.06 102 GLN A CA 1
ATOM 774 C C . GLN A 1 102 ? -4.436 8.232 9.914 1.00 83.06 102 GLN A C 1
ATOM 776 O O . GLN A 1 102 ? -4.495 8.491 8.719 1.00 83.06 102 GLN A O 1
ATOM 781 N N . LYS A 1 103 ? -5.408 8.609 10.736 1.00 64.50 103 LYS A N 1
ATOM 782 C CA . LYS A 1 103 ? -6.368 9.643 10.348 1.00 64.50 103 LYS A CA 1
ATOM 783 C C . LYS A 1 103 ? -5.944 10.888 11.110 1.00 64.50 103 LYS A C 1
ATOM 785 O O . LYS A 1 103 ? -5.861 10.815 12.336 1.00 64.50 103 LYS A O 1
ATOM 790 N N . GLN A 1 104 ? -5.589 11.950 10.386 1.00 51.44 104 GLN A N 1
ATOM 791 C CA . GLN A 1 104 ? -5.538 13.294 10.966 1.00 51.44 104 GLN A CA 1
ATOM 792 C C . GLN A 1 104 ? -6.955 13.729 11.336 1.00 51.44 104 GLN A C 1
ATOM 794 O O . GLN A 1 104 ? -7.888 13.370 10.578 1.00 51.44 104 GLN A O 1
#

=== Feature glossary ===
Key to the feature types in this record:

Secondary structure (8-state, DSSP). Secondary structure is the local, repeating backbone conformation. DSSP classifies it into eight states by reading the hydrogen-bond network: three helix types (H, G, I), two β types (E, B), two non-regular types (T, S), and unstructured coil (-).

Backbone torsions (φ/ψ). Backbone dihedral angles. Every residue except chain termini has a φ (preceding-C → N → Cα → C) and a ψ (N → Cα → C → next-N). They are reported in degrees following the IUPAC sign convention. Secondary structure is essentially a statement about which (φ, ψ) basin each residue occupies.

Predicted aligned error. Predicted Aligned Error (PAE) is an AlphaFold confidence matrix: entry (i, j) is the expected error in the position of residue j, in ångströms, when the prediction is superimposed on the true structure at residue i. Low PAE within a block of residues means that block is internally rigid and well-predicted; high PAE between two blocks means their relative placement is uncertain even if each block individually is confident.

B-factor. B-factor (Debye–Waller factor) reflects atomic displacement in the crystal lattice. It is an experimental observable (units Å²), not a prediction; low values mean the atom is pinned down, high values mean it moves or is heterogeneous across the crystal.

Secondary structure (3-state, P-SEA). Three-state secondary structure (P-SEA) collapses the eight DSSP classes into helix (a), strand (b), and coil (c). P-SEA assigns these from Cα geometry alone — distances and angles — without requiring backbone oxygens, so it works 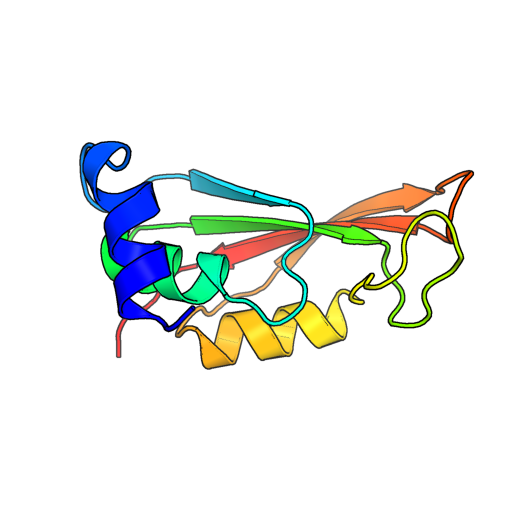on any Cα trace.

Sequence. Primary structure: the covalent order of the twenty standard amino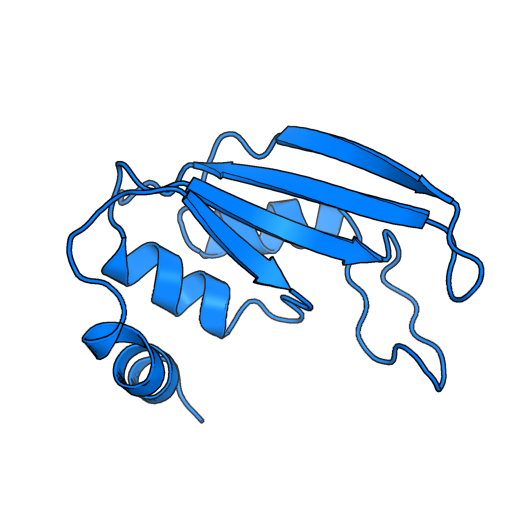 acids along the backbone. Two proteins with the same sequence will (almost always) fold to the same structure; two with 30% identity often share a fold but not the details.

pLDDT. pLDDT is the predicted lDDT-Cα score: AlphaFold's confidence that the local environment of each residue (all inter-atomic distances within 15 Å) is correctly placed. It is a per-residue number between 0 and 100, with higher meaning more reliable.

InterPro / GO / CATH / organism. Functional annotations link the protein to curated databases. InterPro entries identify conserved domains and families by matching the sequence against member-database signatures (Pfam, PROSITE, CDD, …). Gene Ontology (GO) terms describe molecular function, biological process, and cellular component in a controlled vocabulary. CATH places the structure in a hierarchical fold classification (Class/Architecture/Topology/Homologous-superfamily). The organism is the source species.

Contact-map, Ramachandran, and PAE plots. Three diagnostic plots accompany the record. The Cα contact map visualizes the tertiary structure as a 2D adjacency matrix (8 Å cutoff, sequence-local contacts suppressed). The Ramachandran plot shows the distribution of backbone (φ, ψ) torsions, with points in the α and β basins reflecting secondary structure content. The PAE plot shows AlphaFold's inter-residue confidence as a color matrix.

mmCIF coordinates. The mmCIF table is the protein's shape written out atom by atom. For each backbone N, Cα, C, and carbonyl O, it records an (x, y, z) coordinate triple in Å plus the residue type, chain letter, and residue number.

Radius of gyration, Cα contacts, bounding box. Three whole-structure scalars: the radius of gyration (RMS distance of Cα from centroid, in Å), the count of Cα–Cα contacts (pairs closer than 8 Å and separated by more than four residues in sequence — i.e. tertiary, not local, contacts), and the bounding-box dimensions. Together they distinguish compact globular folds from extended fibres or disordered chains.

Foldseek 3Di. The Foldseek 3Di string encodes local tertiary geometry as a 20-letter alphabet — one character per residue — derived from the relative positions of nearby Cα atoms. Unlike the amino-acid sequence, 3Di is a direct function of the 3D structure, so two proteins with the same fold have similar 3Di strings even at low sequence identity.

Rendered structure images. Six rendered views show the 3D structure from the faces of a cube — i.e. along ±x, ±y, ±z. Rendering representation is drawn randomly per protein from cartoon (secondary-structure ribbons), sticks (backbone bonds), or molecular surface; coloring is either N→C rainbow (blue at the N-terminus through red at the C-terminus) or one color per chain.

Nearest PDB structures. The Foldseek neighbor list gives the closest experimentally determined structures in the PDB, ranked by structural alignment. TM-score near 1 means near-identical fold; near 0.3 means only rough topology match. This is how one finds what a novel AlphaFold prediction most resembles in the solved-structure universe.

Solvent-accessible surface area. SASA measures how much of the protein is reachable by solvent. It is computed by rolling a water-sized probe over the atomic surface and summing the exposed area (Å²). Per-residue SASA distinguishes core (buried, low SASA) from surface (exposed, high SASA) residues; total SASA is a whole-molecule size measure.